Protein AF-A0AAU5ZPU1-F1 (afdb_monomer_lite)

Secondary structure (DSSP, 8-state):
-------PPP-PPPPHHHHHHHHHHHHHHHHHHHHHHHHHS------PPPP------TT-SS-TT-HHHHHHHHHHHHHHHHHHTT--HHHHHHHHT--HHHHHHHHH-SSGGGG--STTS----TTGGGGGG---------------------

Radius of gyration: 29.4 Å; chains: 1; bounding box: 46×46×123 Å

pLDDT: mean 70.75, std 20.26, range [37.0, 96.25]

Foldseek 3Di:
DDDDDDDDDDPDDDDPVVVVVVVVVVVVVCVVCVVVVVVVPPDDPDDDDDPDDDDDDDDDPDDDPPPVLVVLQVLLVQLVVVVVVVDDLVRSCVVVVHDSVSSVVSVPDPHSVVVCDPPNSDDPDPCVVVPPPPPPPPDDDPDDDDDDDDDDDD

Sequence (154 aa):
MGKGPAQQAPRRRPTSTLWHNLSEAAERAVAQHRRCLRALVPAAPEPEPEPASEEEPPGSPWPTGHRFADRTRARHAAVHALLEAGHSRRSIQRQLGVTWRTVKQLAEAAAPEQLFTGQWQNRPSVLDDYKPKFVDSSTGACRGALPDCSSAGL

Structure (mmCIF, N/CA/C/O backbone):
data_AF-A0AAU5ZPU1-F1
#
_entry.id   AF-A0AAU5ZPU1-F1
#
loop_
_atom_site.group_PDB
_atom_site.id
_atom_site.type_symbol
_atom_site.label_atom_id
_atom_site.label_alt_id
_atom_site.label_comp_id
_atom_site.label_asym_id
_atom_site.label_entity_id
_atom_site.label_seq_id
_atom_site.pdbx_PDB_ins_code
_atom_site.Cartn_x
_atom_site.Cartn_y
_atom_site.Cartn_z
_atom_site.occupancy
_atom_site.B_iso_or_equiv
_atom_site.auth_seq_id
_atom_site.auth_comp_id
_atom_site.auth_asym_id
_atom_site.auth_atom_id
_atom_site.pdbx_PDB_model_num
ATOM 1 N N . MET A 1 1 ? 12.129 -27.069 56.241 1.00 46.97 1 MET A N 1
ATOM 2 C CA . MET A 1 1 ? 12.403 -27.693 54.926 1.00 46.97 1 MET A CA 1
ATOM 3 C C . MET A 1 1 ? 12.299 -26.611 53.857 1.00 46.97 1 MET A C 1
ATOM 5 O O . MET A 1 1 ? 11.195 -26.253 53.469 1.00 46.97 1 MET A O 1
ATOM 9 N N . GLY A 1 2 ? 13.420 -25.993 53.477 1.00 52.25 2 GLY A N 1
ATOM 10 C CA . GLY A 1 2 ? 13.440 -24.914 52.484 1.00 52.25 2 GLY A CA 1
ATOM 11 C C . GLY A 1 2 ? 13.518 -25.479 51.067 1.00 52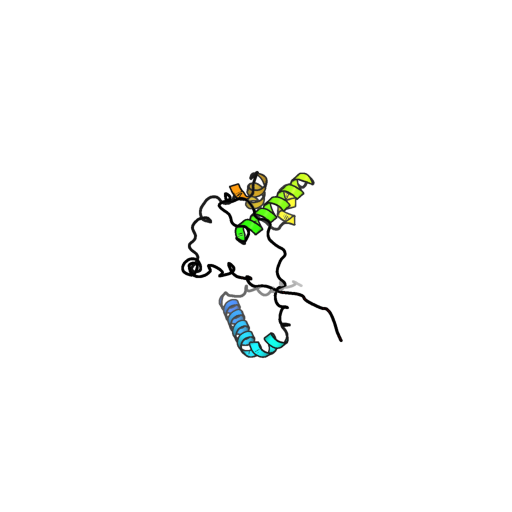.25 2 GLY A C 1
ATOM 12 O O . GLY A 1 2 ? 14.434 -26.238 50.765 1.00 52.25 2 GLY A O 1
ATOM 13 N N . LYS A 1 3 ? 12.559 -25.128 50.204 1.00 60.47 3 LYS A N 1
ATOM 14 C CA . LYS A 1 3 ? 12.650 -25.378 48.759 1.00 60.47 3 LYS A CA 1
ATOM 15 C C . LYS A 1 3 ? 13.727 -24.456 48.181 1.00 60.47 3 LYS A C 1
ATOM 17 O O . LYS A 1 3 ? 13.575 -23.238 48.235 1.00 60.47 3 LYS A O 1
ATOM 22 N N . GLY A 1 4 ? 14.807 -25.037 47.662 1.00 56.06 4 GLY A N 1
ATOM 23 C CA . GLY A 1 4 ? 15.819 -24.305 46.897 1.00 56.06 4 GLY A CA 1
ATOM 24 C C . GLY A 1 4 ? 15.234 -23.764 45.583 1.00 56.06 4 GLY A C 1
ATOM 25 O O . GLY A 1 4 ? 14.299 -24.368 45.045 1.00 56.06 4 GLY A O 1
ATOM 26 N N . PRO A 1 5 ? 15.728 -22.624 45.071 1.00 56.56 5 PRO A N 1
ATOM 27 C CA . PRO A 1 5 ? 15.165 -21.998 43.883 1.00 56.56 5 PRO A CA 1
ATOM 28 C C . PRO A 1 5 ? 15.393 -22.861 42.638 1.00 56.56 5 PRO A C 1
ATOM 30 O O . PRO A 1 5 ? 16.474 -23.407 42.415 1.00 56.56 5 PRO A O 1
ATOM 33 N N . ALA A 1 6 ? 14.353 -22.961 41.810 1.00 61.78 6 ALA A N 1
ATOM 34 C CA . ALA A 1 6 ? 14.426 -23.573 40.494 1.00 61.78 6 ALA A CA 1
ATOM 35 C C . ALA A 1 6 ? 15.379 -22.759 39.606 1.00 61.78 6 ALA A C 1
ATOM 37 O O . ALA A 1 6 ? 15.097 -21.611 39.256 1.00 61.78 6 ALA A O 1
ATOM 38 N N . GLN A 1 7 ? 16.510 -23.362 39.244 1.00 63.56 7 GLN A N 1
ATOM 39 C CA . GLN A 1 7 ? 17.470 -22.796 38.302 1.00 63.56 7 GLN A CA 1
ATOM 40 C C . GLN A 1 7 ? 16.827 -22.765 36.910 1.00 63.56 7 GLN A C 1
ATOM 42 O O . GLN A 1 7 ? 16.731 -23.785 36.229 1.00 63.56 7 GLN A O 1
ATOM 47 N N . GLN A 1 8 ? 16.354 -21.597 36.486 1.00 67.12 8 GLN A N 1
ATOM 48 C CA . GLN A 1 8 ? 15.856 -21.397 35.129 1.00 67.12 8 GLN A CA 1
ATOM 49 C C . GLN A 1 8 ? 17.046 -21.149 34.197 1.00 67.12 8 GLN A C 1
ATOM 51 O O . GLN A 1 8 ? 17.813 -20.208 34.398 1.00 67.12 8 GLN A O 1
ATOM 56 N N . ALA A 1 9 ? 17.210 -21.999 33.181 1.00 62.47 9 ALA A N 1
ATOM 57 C CA . ALA A 1 9 ? 18.279 -21.860 32.198 1.00 62.47 9 ALA A CA 1
ATOM 58 C C . ALA A 1 9 ? 18.140 -20.535 31.416 1.00 62.47 9 ALA A C 1
ATOM 60 O O . ALA A 1 9 ? 17.031 -20.180 30.997 1.00 62.47 9 ALA A O 1
ATOM 61 N N . PRO A 1 10 ? 19.239 -19.793 31.182 1.00 64.62 10 PRO A N 1
ATOM 62 C CA . PRO A 1 10 ? 19.179 -18.537 30.451 1.00 64.62 10 PRO A CA 1
ATOM 63 C C . PRO A 1 10 ? 18.760 -18.793 29.000 1.00 64.62 10 PRO A C 1
ATOM 65 O O . PRO A 1 10 ? 19.409 -19.543 28.268 1.00 64.62 10 PRO A O 1
ATOM 68 N N . ARG A 1 11 ? 17.683 -18.133 28.556 1.00 65.12 11 ARG A N 1
ATOM 69 C CA . ARG A 1 11 ? 17.283 -18.116 27.143 1.00 65.12 11 ARG A CA 1
ATOM 70 C C . ARG A 1 11 ? 18.308 -17.308 26.349 1.00 65.12 11 ARG A C 1
ATOM 72 O O . ARG A 1 11 ? 18.179 -16.094 26.192 1.00 65.12 11 ARG A O 1
ATOM 79 N N . ARG A 1 12 ? 19.362 -17.975 25.881 1.00 70.00 12 ARG A N 1
ATOM 80 C CA . ARG A 1 12 ? 20.391 -17.361 25.043 1.00 70.00 12 ARG A CA 1
ATOM 81 C C . ARG A 1 12 ? 19.764 -17.014 23.695 1.00 70.00 12 ARG A C 1
ATOM 83 O O . ARG A 1 12 ? 19.249 -17.891 23.005 1.00 70.00 12 ARG A O 1
ATOM 90 N N . ARG A 1 13 ? 19.769 -15.730 23.329 1.00 68.62 13 ARG A N 1
ATOM 91 C CA . ARG A 1 13 ? 19.338 -15.319 21.990 1.00 68.62 13 ARG A CA 1
ATOM 92 C C . ARG A 1 13 ? 20.315 -15.905 20.963 1.00 68.62 13 ARG A C 1
ATOM 94 O O . ARG A 1 13 ? 21.521 -15.884 21.223 1.00 68.62 13 ARG A O 1
ATOM 101 N N . PRO A 1 14 ? 19.822 -16.434 19.833 1.00 68.12 14 PRO A N 1
ATOM 102 C CA . PRO A 1 14 ? 20.691 -16.935 18.779 1.00 68.12 14 PRO A CA 1
ATOM 103 C C . PRO A 1 14 ? 21.634 -15.821 18.308 1.00 68.12 14 PRO A C 1
ATOM 105 O O . PRO A 1 14 ? 21.213 -14.677 18.126 1.00 68.12 14 PRO A O 1
ATOM 108 N N . THR A 1 15 ? 22.919 -16.146 18.171 1.00 81.00 15 THR A N 1
ATOM 109 C CA . THR A 1 15 ? 23.941 -15.202 17.703 1.00 81.00 15 THR A CA 1
ATOM 110 C C . THR A 1 15 ? 23.773 -14.935 16.206 1.00 81.00 15 THR A C 1
ATOM 112 O O . THR A 1 15 ? 23.170 -15.734 15.490 1.00 81.00 15 THR A O 1
ATOM 115 N N . SER A 1 16 ? 24.340 -13.828 15.712 1.00 82.50 16 SER A N 1
ATOM 116 C CA . SER A 1 16 ? 24.357 -13.507 14.272 1.00 82.50 16 SER A CA 1
ATOM 117 C C . SER A 1 16 ? 24.923 -14.662 13.427 1.00 82.50 16 SER A C 1
ATOM 119 O O . SER A 1 16 ? 24.368 -15.019 12.391 1.00 82.50 16 SER A O 1
ATOM 121 N N . THR A 1 17 ? 25.962 -15.336 13.929 1.00 86.00 17 THR A N 1
ATOM 122 C CA . THR A 1 17 ? 26.598 -16.482 13.266 1.00 86.00 17 THR A CA 1
ATOM 123 C C . THR A 1 17 ? 25.654 -17.670 13.088 1.00 86.00 17 THR A C 1
ATOM 125 O O . THR A 1 17 ? 25.724 -18.343 12.067 1.00 86.00 17 THR A O 1
ATOM 128 N N . LEU A 1 18 ? 24.745 -17.927 14.039 1.00 90.62 18 LEU A N 1
ATOM 129 C CA . LEU A 1 18 ? 23.777 -19.019 13.898 1.00 90.62 18 LEU A CA 1
ATOM 130 C C . LEU A 1 18 ? 22.844 -18.771 12.708 1.00 90.62 18 LEU A C 1
ATOM 132 O O . LEU A 1 18 ? 22.614 -19.673 11.909 1.00 90.62 18 LEU A O 1
ATOM 136 N N . TRP A 1 19 ? 22.332 -17.546 12.585 1.00 90.69 19 TRP A N 1
ATOM 137 C CA . TRP A 1 19 ? 21.449 -17.171 11.482 1.00 90.69 19 TRP A CA 1
ATOM 138 C C . TRP A 1 19 ? 22.167 -17.194 10.139 1.00 90.69 19 TRP A C 1
ATOM 140 O O . TRP A 1 19 ? 21.604 -17.697 9.173 1.00 90.69 19 TRP A O 1
ATOM 150 N N . HIS A 1 20 ? 23.413 -16.722 10.100 1.00 89.69 20 HIS A N 1
ATOM 151 C CA . HIS A 1 20 ? 24.239 -16.771 8.899 1.00 89.69 20 HIS A CA 1
ATOM 152 C C . HIS A 1 20 ? 24.512 -18.212 8.440 1.00 89.69 20 HIS A C 1
ATOM 154 O O . HIS A 1 20 ? 24.297 -18.545 7.277 1.00 89.69 20 HIS A O 1
ATOM 160 N N . ASN A 1 21 ? 24.904 -19.095 9.363 1.00 91.94 21 ASN A N 1
ATOM 161 C CA . ASN A 1 21 ? 25.149 -20.502 9.045 1.00 91.94 21 ASN A CA 1
ATOM 162 C C . ASN A 1 21 ? 23.867 -21.207 8.579 1.00 91.94 21 ASN A C 1
ATOM 164 O O . ASN A 1 21 ? 23.911 -22.051 7.686 1.00 91.94 21 ASN A O 1
ATOM 168 N N . LEU A 1 22 ? 22.717 -20.855 9.164 1.00 93.88 22 LEU A N 1
ATOM 169 C CA . LEU A 1 22 ? 21.425 -21.399 8.757 1.00 93.88 22 LEU A CA 1
ATOM 170 C C . LEU A 1 22 ? 21.031 -20.944 7.346 1.00 93.88 22 LEU A C 1
ATOM 172 O O . LEU A 1 22 ? 20.605 -21.778 6.549 1.00 93.88 22 LEU A O 1
ATOM 176 N N . SER A 1 23 ? 21.181 -19.655 7.023 1.00 90.38 23 SER A N 1
ATOM 177 C CA . SER A 1 23 ? 20.884 -19.151 5.677 1.00 90.38 23 SER A CA 1
ATOM 178 C C . SER A 1 23 ? 21.805 -19.774 4.633 1.00 90.38 23 SER A C 1
ATOM 180 O O . SER A 1 23 ? 21.332 -20.245 3.605 1.00 90.38 23 SER A O 1
ATOM 182 N N . GLU A 1 24 ? 23.101 -19.870 4.929 1.00 95.06 24 GLU A N 1
ATOM 183 C CA . GLU A 1 24 ? 24.080 -20.460 4.016 1.00 95.06 24 GLU A CA 1
ATOM 184 C C . GLU A 1 24 ? 23.806 -21.959 3.781 1.00 95.06 24 GLU A C 1
ATOM 186 O O . GLU A 1 24 ? 23.890 -22.456 2.655 1.00 95.06 24 GLU A O 1
ATOM 191 N N . ALA A 1 25 ? 23.417 -22.697 4.827 1.00 94.25 25 ALA A N 1
ATOM 192 C CA . ALA A 1 25 ? 23.007 -24.094 4.702 1.00 94.25 25 ALA A CA 1
ATOM 193 C C . ALA A 1 25 ? 21.723 -24.250 3.869 1.00 94.25 25 ALA A C 1
ATOM 195 O O . ALA A 1 25 ? 21.642 -25.152 3.031 1.00 94.25 25 ALA A O 1
ATOM 196 N N . ALA A 1 26 ? 20.743 -23.363 4.059 1.00 94.38 26 ALA A N 1
ATOM 197 C CA . ALA A 1 26 ? 19.515 -23.357 3.270 1.00 94.38 26 ALA A CA 1
ATOM 198 C C . ALA A 1 26 ? 19.797 -23.076 1.784 1.00 94.38 26 ALA A C 1
ATOM 200 O O . ALA A 1 26 ? 19.293 -23.792 0.919 1.00 94.38 26 ALA A O 1
ATOM 201 N N . GLU A 1 27 ? 20.656 -22.101 1.475 1.00 93.44 27 GLU A N 1
ATOM 202 C CA . GLU A 1 27 ? 21.069 -21.788 0.102 1.00 93.44 27 GLU A CA 1
ATOM 203 C C . GLU A 1 27 ? 21.763 -22.976 -0.573 1.00 93.44 27 GLU A C 1
ATOM 205 O O . GLU A 1 27 ? 21.411 -23.340 -1.699 1.00 93.44 27 GLU A O 1
ATOM 210 N N . ARG A 1 28 ? 22.690 -23.647 0.127 1.00 94.94 28 ARG A N 1
ATOM 211 C CA . ARG A 1 28 ? 23.347 -24.865 -0.379 1.00 94.94 28 ARG A CA 1
ATOM 212 C C . ARG A 1 28 ? 22.344 -25.983 -0.659 1.00 94.94 28 ARG A C 1
ATOM 214 O O . ARG A 1 28 ? 22.417 -26.617 -1.713 1.00 94.94 28 ARG A O 1
ATOM 221 N N . ALA A 1 29 ? 21.397 -26.208 0.250 1.00 93.00 29 ALA A N 1
ATOM 222 C CA . ALA A 1 29 ? 20.374 -27.235 0.086 1.00 93.00 29 ALA A CA 1
ATOM 223 C C . ALA A 1 29 ? 19.473 -26.951 -1.128 1.00 93.00 29 ALA A C 1
ATOM 225 O O . ALA A 1 29 ? 19.237 -27.850 -1.940 1.00 93.00 29 ALA A O 1
ATOM 226 N N . VAL A 1 30 ? 19.030 -25.702 -1.308 1.00 93.00 30 VAL A N 1
ATOM 227 C CA . VAL A 1 30 ? 18.232 -25.282 -2.473 1.00 93.00 30 VAL A CA 1
ATOM 228 C C . VAL A 1 30 ? 19.036 -25.409 -3.767 1.00 93.00 30 VAL A C 1
ATOM 230 O O . VAL A 1 30 ? 18.522 -25.931 -4.757 1.00 93.00 30 VAL A O 1
ATOM 233 N N . ALA A 1 31 ? 20.307 -24.999 -3.772 1.00 90.94 31 ALA A N 1
ATOM 234 C CA . ALA A 1 31 ? 21.177 -25.124 -4.938 1.00 90.94 31 ALA A CA 1
ATOM 235 C C . ALA A 1 31 ? 21.357 -26.591 -5.365 1.00 90.94 31 ALA A C 1
ATOM 237 O O . ALA A 1 31 ? 21.271 -26.900 -6.558 1.00 90.94 31 ALA A O 1
ATOM 238 N N . GLN A 1 32 ? 21.535 -27.497 -4.397 1.00 92.75 32 GLN A N 1
ATOM 239 C CA . GLN A 1 32 ? 21.642 -28.937 -4.635 1.00 92.75 32 GLN A CA 1
ATOM 240 C C . GLN A 1 32 ? 20.334 -29.529 -5.184 1.00 92.75 32 GLN A C 1
ATOM 242 O O . GLN A 1 32 ? 20.363 -30.318 -6.128 1.00 92.75 32 GLN A O 1
ATOM 247 N N . HIS A 1 33 ? 19.182 -29.103 -4.659 1.00 90.31 33 HIS A N 1
ATOM 248 C CA . HIS A 1 33 ? 17.874 -29.672 -5.003 1.00 90.31 33 HIS A CA 1
ATOM 249 C C . HIS A 1 33 ? 17.106 -28.879 -6.068 1.00 90.31 33 HIS A C 1
ATOM 251 O O . HIS A 1 33 ? 15.956 -29.199 -6.366 1.00 90.31 33 HIS A O 1
ATOM 257 N N . ARG A 1 34 ? 17.734 -27.887 -6.713 1.00 85.88 34 ARG A N 1
ATOM 258 C CA . ARG A 1 34 ? 17.093 -26.998 -7.702 1.00 85.88 34 ARG A CA 1
ATOM 259 C C . ARG A 1 34 ? 16.347 -27.733 -8.818 1.00 85.88 34 ARG A C 1
ATOM 261 O O . ARG A 1 34 ? 15.350 -27.226 -9.315 1.00 85.88 34 ARG A O 1
ATOM 268 N N . ARG A 1 35 ? 16.830 -28.910 -9.235 1.00 80.69 35 ARG A N 1
ATOM 269 C CA . ARG A 1 35 ? 16.195 -29.725 -10.287 1.00 80.69 35 ARG A CA 1
ATOM 270 C C . ARG A 1 35 ? 14.914 -30.394 -9.784 1.00 80.69 35 ARG A C 1
ATOM 272 O O . ARG A 1 35 ? 13.905 -30.330 -10.472 1.00 80.69 35 ARG A O 1
ATOM 279 N N . CYS A 1 36 ? 14.941 -30.946 -8.572 1.00 84.19 36 CYS A N 1
ATOM 280 C CA . CYS A 1 36 ? 13.768 -31.533 -7.922 1.00 84.19 36 CYS A CA 1
ATOM 281 C C . CYS A 1 36 ? 12.716 -30.462 -7.603 1.00 84.19 36 CYS A C 1
ATOM 283 O O . CYS A 1 36 ? 11.530 -30.679 -7.812 1.00 84.19 36 CYS A O 1
ATOM 285 N N . LEU A 1 37 ? 13.155 -29.275 -7.172 1.00 79.25 37 LEU A N 1
ATOM 286 C CA . LEU A 1 37 ? 12.270 -28.142 -6.893 1.00 79.25 37 LEU A CA 1
ATOM 287 C C . LEU A 1 37 ? 11.611 -27.588 -8.163 1.00 79.25 37 LEU A C 1
ATOM 289 O O . LEU A 1 37 ? 10.431 -27.262 -8.130 1.00 79.25 37 LEU A O 1
ATOM 293 N N . ARG A 1 38 ? 12.321 -27.536 -9.300 1.00 74.62 38 ARG A N 1
ATOM 294 C CA . ARG A 1 38 ? 11.724 -27.133 -10.590 1.00 74.62 38 ARG A CA 1
ATOM 295 C C . ARG A 1 38 ? 10.628 -28.080 -11.071 1.00 74.62 38 ARG A C 1
ATOM 297 O O . ARG A 1 38 ? 9.725 -27.616 -11.743 1.00 74.62 38 ARG A O 1
ATOM 304 N N . ALA A 1 39 ? 10.695 -29.367 -10.734 1.00 72.44 39 ALA A N 1
ATOM 305 C CA . ALA A 1 39 ? 9.635 -30.318 -11.068 1.00 72.44 39 ALA A CA 1
ATOM 306 C C . ALA A 1 39 ? 8.365 -30.121 -10.214 1.00 72.44 39 ALA A C 1
ATOM 308 O O . ALA A 1 39 ? 7.285 -30.524 -10.629 1.00 72.44 39 ALA A O 1
ATOM 309 N N . LEU A 1 40 ? 8.495 -29.499 -9.034 1.00 68.50 40 LEU A N 1
ATOM 310 C CA . LEU A 1 40 ? 7.386 -29.189 -8.122 1.00 68.50 40 LEU A CA 1
ATOM 311 C C . LEU A 1 40 ? 6.770 -27.807 -8.367 1.00 68.50 40 LEU A C 1
ATOM 313 O O . LEU A 1 40 ? 5.668 -27.542 -7.894 1.00 68.50 40 LEU A O 1
ATOM 317 N N . VAL A 1 41 ? 7.476 -26.922 -9.075 1.00 66.12 41 VAL A N 1
ATOM 318 C CA . VAL A 1 41 ? 6.925 -25.651 -9.546 1.00 66.12 41 VAL A CA 1
ATOM 319 C C . VAL A 1 41 ? 6.244 -25.942 -10.882 1.00 66.12 41 VAL A C 1
ATOM 321 O O . VAL A 1 41 ? 6.956 -26.131 -11.870 1.00 66.12 41 VAL A O 1
ATOM 324 N N . PRO A 1 42 ? 4.900 -26.022 -10.948 1.00 57.50 42 PRO A N 1
ATOM 325 C CA . PRO A 1 42 ? 4.228 -26.107 -12.236 1.00 57.50 42 PRO A CA 1
ATOM 326 C C . PRO A 1 42 ? 4.695 -24.927 -13.088 1.00 57.50 42 PRO A C 1
ATOM 328 O O . PRO A 1 42 ? 4.812 -23.807 -12.583 1.00 57.50 42 PRO A O 1
ATOM 331 N N . ALA A 1 43 ? 5.013 -25.191 -14.358 1.00 54.53 43 ALA A N 1
ATOM 332 C CA . ALA A 1 43 ? 5.274 -24.133 -15.319 1.00 54.53 43 ALA A CA 1
ATOM 333 C C . ALA A 1 43 ? 4.087 -23.171 -15.246 1.00 54.53 43 ALA A C 1
ATOM 335 O O . ALA A 1 43 ? 2.950 -23.575 -15.492 1.00 54.53 43 ALA A O 1
ATOM 336 N N . ALA A 1 44 ? 4.344 -21.942 -14.795 1.00 53.22 44 ALA A N 1
ATOM 337 C CA . ALA A 1 44 ? 3.321 -20.917 -14.788 1.00 53.22 44 ALA A CA 1
ATOM 338 C C . ALA A 1 44 ? 2.778 -20.825 -16.222 1.00 53.22 44 ALA A C 1
ATOM 340 O O . ALA A 1 44 ? 3.598 -20.794 -17.148 1.00 53.22 44 ALA A O 1
ATOM 341 N N . PRO A 1 45 ? 1.449 -20.849 -16.420 1.00 46.25 45 PRO A N 1
ATOM 342 C CA . PRO A 1 45 ? 0.894 -20.594 -17.734 1.00 46.25 45 PRO A CA 1
ATOM 343 C C . PRO A 1 45 ? 1.458 -19.267 -18.238 1.00 46.25 45 PRO A C 1
ATOM 345 O O . PRO A 1 45 ? 1.607 -18.304 -17.480 1.00 46.25 45 PRO A O 1
ATOM 348 N N . GLU A 1 46 ? 1.850 -19.288 -19.506 1.00 51.81 46 GLU A N 1
ATOM 349 C CA . GLU A 1 46 ? 2.212 -18.115 -20.287 1.00 51.81 46 GLU A CA 1
ATOM 350 C C . GLU A 1 46 ? 1.182 -17.008 -20.004 1.00 51.81 46 GLU A C 1
ATOM 352 O O . GLU A 1 46 ? -0.016 -17.307 -19.993 1.00 51.81 46 GLU A O 1
ATOM 357 N N . PRO A 1 47 ? 1.606 -15.777 -19.665 1.00 44.09 47 PRO A N 1
ATOM 358 C CA . PRO A 1 47 ? 0.655 -14.721 -19.365 1.00 44.09 47 PRO A CA 1
ATOM 359 C C . PRO A 1 47 ? -0.209 -14.479 -20.606 1.00 44.09 47 PRO A C 1
ATOM 361 O O . PRO A 1 47 ? 0.294 -14.035 -21.638 1.00 44.09 47 PRO A O 1
ATOM 364 N N . GLU A 1 48 ? -1.501 -14.801 -20.500 1.00 45.06 48 GLU A N 1
ATOM 365 C CA . GLU A 1 48 ? -2.515 -14.329 -21.437 1.00 45.06 48 GLU A CA 1
ATOM 366 C C . GLU A 1 48 ? -2.392 -12.803 -21.579 1.00 45.06 48 GLU A C 1
ATOM 368 O O . GLU A 1 48 ? -2.091 -12.118 -20.593 1.00 45.06 48 GLU A O 1
ATOM 373 N N . PRO A 1 49 ? -2.597 -12.257 -22.789 1.00 45.19 49 PRO A N 1
ATOM 374 C CA . PRO A 1 49 ? -2.505 -10.824 -23.015 1.00 45.19 49 PRO A CA 1
ATOM 375 C C . PRO A 1 49 ? -3.535 -10.100 -22.140 1.00 45.19 49 PRO A C 1
ATOM 377 O O . PRO A 1 49 ? -4.740 -10.317 -22.267 1.00 45.19 49 PRO A O 1
ATOM 380 N N . GLU A 1 50 ? -3.044 -9.247 -21.239 1.00 43.06 50 GLU A N 1
ATOM 381 C CA . GLU A 1 50 ? -3.882 -8.352 -20.444 1.00 43.06 50 GLU A CA 1
ATOM 382 C C . GLU A 1 50 ? -4.751 -7.485 -21.377 1.00 43.06 50 GLU A C 1
ATOM 384 O O . GLU A 1 50 ? -4.270 -7.030 -22.423 1.00 43.06 50 GLU A O 1
ATOM 389 N N . PRO A 1 51 ? -6.035 -7.254 -21.042 1.00 42.22 51 PRO A N 1
ATOM 390 C CA . PRO A 1 51 ? -6.900 -6.396 -21.837 1.00 42.22 51 PRO A CA 1
ATOM 391 C C . PRO A 1 51 ? -6.348 -4.969 -21.862 1.00 42.22 51 PRO A C 1
ATOM 393 O O . PRO A 1 51 ? -5.865 -4.458 -20.854 1.00 42.22 51 PRO A O 1
ATOM 396 N N . ALA A 1 52 ? -6.433 -4.365 -23.048 1.00 42.09 52 ALA A N 1
ATOM 397 C CA . ALA A 1 52 ? -5.960 -3.034 -23.397 1.00 42.09 52 ALA A CA 1
ATOM 398 C C . ALA A 1 52 ? -6.089 -2.015 -22.253 1.00 42.09 52 ALA A C 1
ATOM 400 O O . ALA A 1 52 ? -7.193 -1.656 -21.845 1.00 42.09 52 ALA A O 1
ATOM 401 N N . SER A 1 53 ? -4.939 -1.526 -21.783 1.00 42.59 53 SER A N 1
ATOM 402 C CA . SER A 1 53 ? -4.853 -0.309 -20.984 1.00 42.59 53 SER A CA 1
ATOM 403 C C . SER A 1 53 ? -5.473 0.840 -21.770 1.00 42.59 53 SER A C 1
ATOM 405 O O . SER A 1 53 ? -5.009 1.174 -22.860 1.00 42.59 53 SER A O 1
ATOM 407 N N . GLU A 1 54 ? -6.517 1.432 -21.205 1.00 43.50 54 GLU A N 1
ATOM 408 C CA . GLU A 1 54 ? -7.093 2.687 -21.667 1.00 43.50 54 GLU A CA 1
ATOM 409 C C . GLU A 1 54 ? -5.996 3.763 -21.690 1.00 43.50 54 GLU A C 1
ATOM 411 O O . GLU A 1 54 ? -5.257 3.958 -20.721 1.00 43.50 54 GLU A O 1
ATOM 416 N N . GLU A 1 55 ? -5.857 4.424 -22.839 1.00 49.16 55 GLU A N 1
ATOM 417 C CA . GLU A 1 55 ? -4.983 5.576 -23.037 1.00 49.16 55 GLU A CA 1
ATOM 418 C C . GLU A 1 55 ? -5.384 6.705 -22.082 1.00 49.16 55 GLU A C 1
ATOM 420 O O . GLU A 1 55 ? -6.363 7.419 -22.301 1.00 49.16 55 GLU A O 1
ATOM 425 N N . GLU A 1 56 ? -4.603 6.886 -21.018 1.00 47.91 56 GLU A N 1
ATOM 426 C CA . GLU A 1 56 ? -4.666 8.087 -20.193 1.00 47.91 56 GLU A CA 1
ATOM 427 C C . GLU A 1 56 ? -3.830 9.222 -20.813 1.00 47.91 56 GLU A C 1
ATOM 429 O O . GLU A 1 56 ? -2.783 8.983 -21.426 1.00 47.91 56 GLU A O 1
ATOM 434 N N . PRO A 1 57 ? -4.291 10.479 -20.676 1.00 44.88 57 PRO A N 1
ATOM 435 C CA . PRO A 1 57 ? -3.820 11.612 -21.461 1.00 44.88 57 PRO A CA 1
ATOM 436 C C . PRO A 1 57 ? -2.318 11.907 -21.292 1.00 44.88 57 PRO A C 1
ATOM 438 O O . PRO A 1 57 ? -1.760 11.756 -20.197 1.00 44.88 57 PRO A O 1
ATOM 441 N N . PRO A 1 58 ? -1.663 12.421 -22.352 1.00 42.69 58 PRO A N 1
ATOM 442 C CA . PRO A 1 58 ? -0.247 12.763 -22.349 1.00 42.69 58 PRO A CA 1
ATOM 443 C C . PRO A 1 58 ? -0.023 13.989 -21.458 1.00 42.69 58 PRO A C 1
ATOM 445 O O . PRO A 1 58 ? -0.106 15.133 -21.899 1.00 42.69 58 PRO A O 1
ATOM 448 N N . GLY A 1 59 ? 0.220 13.764 -20.171 1.00 47.16 59 GLY A N 1
ATOM 449 C CA . GLY A 1 59 ? 0.441 14.865 -19.234 1.00 47.16 59 GLY A CA 1
ATOM 450 C C . GLY A 1 59 ? 0.731 14.473 -17.793 1.00 47.16 59 GLY A C 1
ATOM 451 O O . GLY A 1 59 ? 1.248 15.303 -17.048 1.00 47.16 59 GLY A O 1
ATOM 452 N N . SER A 1 60 ? 0.459 13.232 -17.377 1.00 48.31 60 SER A N 1
ATOM 453 C CA . SER A 1 60 ? 0.875 12.793 -16.044 1.00 48.31 60 SER A CA 1
ATOM 454 C C . SER A 1 60 ? 2.345 12.352 -16.074 1.00 48.31 60 SER A C 1
ATOM 456 O O . SER A 1 60 ? 2.684 11.445 -16.834 1.00 48.31 60 SER A O 1
ATOM 458 N N . PRO A 1 61 ? 3.240 12.923 -15.243 1.00 60.19 61 PRO A N 1
ATOM 459 C CA . PRO A 1 61 ? 4.646 12.508 -15.166 1.00 60.19 61 PRO A CA 1
ATOM 460 C C . PRO A 1 61 ? 4.841 11.079 -14.615 1.00 60.19 61 PRO A C 1
ATOM 462 O O . PRO A 1 61 ? 5.974 10.646 -14.413 1.00 60.19 61 PRO A O 1
ATOM 465 N N . TRP A 1 62 ? 3.754 10.341 -14.363 1.00 58.19 62 TRP A N 1
ATOM 466 C CA . TRP A 1 62 ? 3.748 9.024 -13.734 1.00 58.19 62 TRP A CA 1
ATOM 467 C C . TRP A 1 62 ? 3.061 7.984 -14.622 1.00 58.19 62 TRP A C 1
ATOM 469 O O . TRP A 1 62 ? 1.843 7.812 -14.513 1.00 58.19 62 TRP A O 1
ATOM 479 N N . PRO A 1 63 ? 3.827 7.241 -15.440 1.00 59.75 63 PRO A N 1
ATOM 480 C CA . PRO A 1 63 ? 3.288 6.130 -16.210 1.00 59.75 63 PRO A CA 1
ATOM 481 C C . PRO A 1 63 ? 2.634 5.091 -15.290 1.00 59.75 63 PRO A C 1
ATOM 483 O O . PRO A 1 63 ? 3.215 4.686 -14.273 1.00 59.75 63 PRO A O 1
ATOM 486 N N . THR A 1 64 ? 1.437 4.640 -15.654 1.00 59.09 64 THR A N 1
ATOM 487 C CA . THR A 1 64 ? 0.810 3.430 -15.104 1.00 59.09 64 THR A CA 1
ATOM 488 C C . THR A 1 64 ? 1.740 2.247 -15.395 1.00 59.09 64 THR A C 1
ATOM 490 O O . THR A 1 64 ? 2.115 2.024 -16.542 1.00 59.09 64 THR A O 1
ATOM 493 N N . GLY A 1 65 ? 2.227 1.564 -14.351 1.00 59.12 65 GLY A N 1
ATOM 494 C CA . GLY A 1 65 ? 3.272 0.530 -14.460 1.00 59.12 65 GLY A CA 1
ATOM 495 C C . GLY A 1 65 ? 4.478 0.737 -13.535 1.00 59.12 65 GLY A C 1
ATOM 496 O O . GLY A 1 65 ? 5.290 -0.175 -13.332 1.00 59.12 65 GLY A O 1
ATOM 497 N N . HIS A 1 66 ? 4.611 1.909 -12.906 1.00 73.00 66 HIS A N 1
ATOM 498 C CA . HIS A 1 66 ? 5.589 2.090 -11.838 1.00 73.00 66 HIS A CA 1
ATOM 499 C C . HIS A 1 66 ? 5.061 1.481 -10.527 1.00 73.00 66 HIS A C 1
ATOM 501 O O . HIS A 1 66 ? 4.294 2.113 -9.802 1.00 73.00 66 HIS A O 1
ATOM 507 N N . ARG A 1 67 ? 5.549 0.283 -10.158 1.00 79.06 67 ARG A N 1
ATOM 508 C CA . ARG A 1 67 ? 5.111 -0.497 -8.970 1.00 79.06 67 ARG A CA 1
ATOM 509 C C . ARG A 1 67 ? 4.953 0.309 -7.674 1.00 79.06 67 ARG A C 1
ATOM 511 O O . ARG A 1 67 ? 4.143 -0.045 -6.817 1.00 79.06 67 ARG A O 1
ATOM 518 N N . PHE A 1 68 ? 5.767 1.345 -7.472 1.00 80.81 68 PHE A N 1
ATOM 519 C CA . PHE A 1 68 ? 5.650 2.226 -6.309 1.00 80.81 68 PHE A CA 1
ATOM 520 C C . PHE A 1 68 ? 4.459 3.189 -6.413 1.00 80.81 68 PHE A C 1
ATOM 522 O O . PHE A 1 68 ? 3.754 3.371 -5.419 1.00 80.81 68 PHE A O 1
ATOM 529 N N . ALA A 1 69 ? 4.225 3.773 -7.591 1.00 83.31 69 ALA A N 1
ATOM 530 C CA . ALA A 1 69 ? 3.089 4.655 -7.835 1.00 83.31 69 ALA A CA 1
ATOM 531 C C . ALA A 1 69 ? 1.783 3.870 -7.673 1.00 83.31 69 ALA A C 1
ATOM 533 O O . ALA A 1 69 ? 0.929 4.267 -6.884 1.00 83.31 69 ALA A O 1
ATOM 534 N N . ASP A 1 70 ? 1.701 2.684 -8.276 1.00 84.94 70 ASP A N 1
ATOM 535 C CA . ASP A 1 70 ? 0.507 1.833 -8.220 1.00 84.94 70 ASP A CA 1
ATOM 536 C C . ASP A 1 70 ? 0.198 1.377 -6.788 1.00 84.94 70 ASP A C 1
ATOM 538 O O . ASP A 1 70 ? -0.929 1.494 -6.308 1.00 84.94 70 ASP A O 1
ATOM 542 N N . ARG A 1 71 ? 1.223 0.958 -6.030 1.00 87.44 71 ARG A N 1
ATOM 543 C CA . ARG A 1 71 ? 1.055 0.602 -4.612 1.00 87.44 71 ARG A CA 1
ATOM 544 C C . ARG A 1 71 ? 0.599 1.789 -3.763 1.00 87.44 71 ARG A C 1
ATOM 546 O O . ARG A 1 71 ? -0.123 1.599 -2.784 1.00 87.44 71 ARG A O 1
ATOM 553 N N . THR A 1 72 ? 1.058 2.995 -4.080 1.00 89.75 72 THR A N 1
ATOM 554 C CA . THR A 1 72 ? 0.691 4.204 -3.334 1.00 89.75 72 THR A CA 1
ATOM 555 C C . THR A 1 72 ? -0.734 4.632 -3.658 1.00 89.75 72 THR A C 1
ATOM 557 O O . THR A 1 72 ? -1.485 4.888 -2.722 1.00 89.75 72 THR A O 1
ATOM 560 N N . ARG A 1 73 ? -1.135 4.604 -4.937 1.00 89.62 73 ARG A N 1
ATOM 561 C CA . ARG A 1 73 ? -2.521 4.817 -5.383 1.00 89.62 73 ARG A CA 1
ATOM 562 C C . ARG A 1 73 ? -3.474 3.837 -4.697 1.00 89.62 73 ARG A C 1
ATOM 564 O O . ARG A 1 73 ? -4.419 4.263 -4.044 1.00 89.62 73 ARG A O 1
ATOM 571 N N . ALA A 1 74 ? -3.155 2.540 -4.718 1.00 91.81 74 ALA A N 1
ATOM 572 C CA . ALA A 1 74 ? -3.965 1.511 -4.064 1.00 91.81 74 ALA A CA 1
ATOM 573 C C . ALA A 1 74 ? -4.091 1.725 -2.543 1.00 91.81 74 ALA A C 1
ATOM 575 O O . ALA A 1 74 ? -5.171 1.583 -1.970 1.00 91.81 74 ALA A O 1
ATOM 576 N N . ARG A 1 75 ? -2.996 2.098 -1.863 1.00 92.31 75 ARG A N 1
ATOM 577 C CA . ARG A 1 75 ? -3.024 2.394 -0.420 1.00 92.31 75 ARG A CA 1
ATOM 578 C C . ARG A 1 75 ? -3.794 3.665 -0.090 1.00 92.31 75 ARG A C 1
ATOM 580 O O . ARG A 1 75 ? -4.465 3.695 0.935 1.00 92.31 75 ARG A O 1
ATOM 587 N N . HIS A 1 76 ? -3.668 4.702 -0.911 1.00 93.81 76 HIS A N 1
ATOM 588 C CA . HIS A 1 76 ? -4.403 5.955 -0.752 1.00 93.81 76 HIS A CA 1
ATOM 589 C C . HIS A 1 76 ? -5.907 5.711 -0.895 1.00 93.81 76 HIS A C 1
ATOM 591 O O . HIS A 1 76 ? -6.644 6.024 0.038 1.00 93.81 76 HIS A O 1
ATOM 597 N N . ALA A 1 77 ? -6.328 5.015 -1.955 1.00 94.69 77 ALA A N 1
ATOM 598 C CA . ALA A 1 77 ? -7.719 4.618 -2.161 1.00 94.69 77 ALA A CA 1
ATOM 599 C C . ALA A 1 77 ? -8.273 3.808 -0.976 1.00 94.69 77 ALA A C 1
ATOM 601 O O . ALA A 1 77 ? -9.339 4.120 -0.452 1.00 94.69 77 ALA A O 1
ATOM 602 N N . ALA A 1 78 ? -7.517 2.822 -0.478 1.00 95.75 78 ALA A N 1
ATOM 603 C CA . ALA A 1 78 ? -7.929 2.029 0.680 1.00 95.75 78 ALA A CA 1
ATOM 604 C C . ALA A 1 78 ? -8.064 2.862 1.970 1.00 95.75 78 ALA A C 1
ATOM 606 O O . ALA A 1 78 ? -8.962 2.615 2.773 1.00 95.75 78 ALA A O 1
ATOM 607 N N . VAL A 1 79 ? -7.182 3.842 2.196 1.00 95.44 79 VAL A N 1
ATOM 608 C CA . VAL A 1 79 ? -7.272 4.731 3.365 1.00 95.44 79 VAL A CA 1
ATOM 609 C C . VAL A 1 79 ? -8.502 5.631 3.268 1.00 95.44 79 VAL A C 1
ATOM 611 O O . VAL A 1 79 ? -9.223 5.737 4.257 1.00 95.44 79 VAL A O 1
ATOM 614 N N . HIS A 1 80 ? -8.760 6.242 2.110 1.00 95.62 80 HIS A N 1
ATOM 615 C CA . HIS A 1 80 ? -9.924 7.116 1.920 1.00 95.62 80 HIS A CA 1
ATOM 616 C C . HIS A 1 80 ? -11.241 6.350 2.010 1.00 95.62 80 HIS A C 1
ATOM 618 O O . HIS A 1 80 ? -12.104 6.764 2.777 1.00 95.62 80 HIS A O 1
ATOM 624 N N . ALA A 1 81 ? -11.339 5.166 1.400 1.00 96.19 81 ALA A N 1
ATOM 625 C CA . ALA A 1 81 ? -12.515 4.305 1.539 1.00 96.19 81 ALA A CA 1
ATOM 626 C C . ALA A 1 81 ? -12.815 3.952 3.010 1.00 96.19 81 ALA A C 1
ATOM 628 O O . ALA A 1 81 ? -13.965 3.948 3.445 1.00 96.19 81 ALA A O 1
ATOM 629 N N . LEU A 1 82 ? -11.781 3.689 3.821 1.00 95.56 82 LEU A N 1
ATOM 630 C CA . LEU A 1 82 ? -11.967 3.410 5.248 1.00 95.56 82 LEU A CA 1
ATOM 631 C 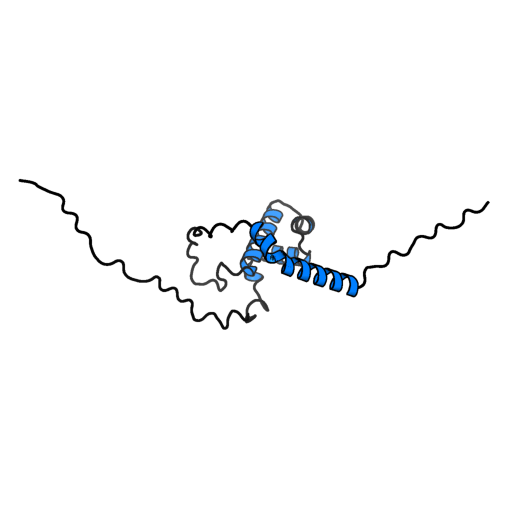C . LEU A 1 82 ? -12.322 4.663 6.064 1.00 95.56 82 LEU A C 1
ATOM 633 O O . LEU A 1 82 ? -13.009 4.545 7.080 1.00 95.56 82 LEU A O 1
ATOM 637 N N . LEU A 1 83 ? -11.863 5.847 5.655 1.00 95.31 83 LEU A N 1
ATOM 638 C CA . LEU A 1 83 ? -12.254 7.111 6.284 1.00 95.31 83 LEU A CA 1
ATOM 639 C C . LEU A 1 83 ? -13.714 7.457 5.976 1.00 95.31 83 LEU A C 1
ATOM 641 O O . LEU A 1 83 ? -14.435 7.852 6.889 1.00 95.31 83 LEU A O 1
ATOM 645 N N . GLU A 1 84 ? -14.155 7.253 4.735 1.00 94.88 84 GLU A N 1
ATOM 646 C CA . GLU A 1 84 ? -15.554 7.400 4.316 1.00 94.88 84 GLU A CA 1
ATOM 647 C C . GLU A 1 84 ? -16.467 6.413 5.052 1.00 94.88 84 GLU A C 1
ATOM 649 O O . GLU A 1 84 ? -17.543 6.786 5.512 1.00 94.88 84 GLU A O 1
ATOM 654 N N . ALA A 1 85 ? -15.994 5.184 5.282 1.00 95.38 85 ALA A N 1
ATOM 655 C CA . ALA A 1 85 ? -16.668 4.197 6.126 1.00 95.38 85 ALA A CA 1
ATOM 656 C C . ALA A 1 85 ? -16.647 4.536 7.638 1.00 95.38 85 ALA A C 1
ATOM 658 O O . ALA A 1 85 ? -17.157 3.768 8.454 1.00 95.38 85 ALA A O 1
ATOM 659 N N . GLY A 1 86 ? -16.058 5.668 8.042 1.00 96.25 86 GLY A N 1
ATOM 660 C CA . GLY A 1 86 ? -16.071 6.160 9.423 1.00 96.25 86 GLY A CA 1
ATOM 661 C C . GLY A 1 86 ? -15.024 5.530 10.346 1.00 96.25 86 GLY A C 1
ATOM 662 O O . GLY A 1 86 ? -15.072 5.719 11.566 1.00 96.25 86 GLY A O 1
ATOM 663 N N . HIS A 1 87 ? -14.046 4.791 9.815 1.00 96.19 87 HIS A N 1
ATOM 664 C CA . HIS A 1 87 ? -12.986 4.228 10.644 1.00 96.19 87 HIS A CA 1
ATOM 665 C C . HIS A 1 87 ? -12.011 5.308 11.124 1.00 96.19 87 HIS A C 1
ATOM 667 O O . HIS A 1 87 ? -11.505 6.135 10.366 1.00 96.19 87 HIS A O 1
ATOM 673 N N . SER A 1 88 ? -11.647 5.250 12.409 1.00 95.94 88 SER A N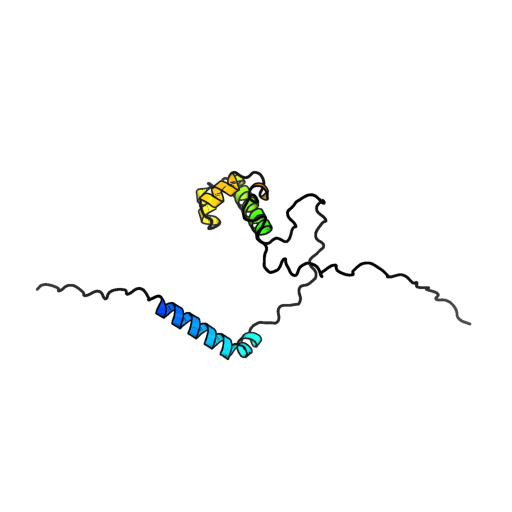 1
ATOM 674 C CA . SER A 1 88 ? -10.583 6.110 12.930 1.00 95.94 88 SER A CA 1
ATOM 675 C C . SER A 1 88 ? -9.236 5.771 12.280 1.00 95.94 88 SER A C 1
ATOM 677 O O . SER A 1 88 ? -8.910 4.603 12.051 1.00 95.94 88 SER A O 1
ATOM 679 N N . ARG A 1 89 ? -8.374 6.777 12.094 1.00 94.69 89 ARG A N 1
ATOM 680 C CA . ARG A 1 89 ? -6.997 6.598 11.585 1.00 94.69 89 ARG A CA 1
ATOM 681 C C . ARG A 1 89 ? -6.206 5.514 12.342 1.00 94.69 89 ARG A C 1
ATOM 683 O O . ARG A 1 89 ? -5.383 4.818 11.755 1.00 94.69 89 ARG A O 1
ATOM 690 N N . ARG A 1 90 ? -6.465 5.329 13.646 1.00 95.69 90 ARG A N 1
ATOM 691 C CA . ARG A 1 90 ? -5.832 4.283 14.479 1.00 95.69 90 ARG A CA 1
ATOM 692 C C . ARG A 1 90 ? -6.338 2.884 14.128 1.00 95.69 90 ARG A C 1
ATOM 694 O O . ARG A 1 90 ? -5.569 1.928 14.197 1.00 95.69 90 ARG A O 1
ATOM 701 N N . SER A 1 91 ? -7.614 2.759 13.774 1.00 96.19 91 SER A N 1
ATOM 702 C CA . SER A 1 91 ? -8.188 1.512 13.262 1.00 96.19 91 SER A CA 1
ATOM 703 C C . SER A 1 91 ? -7.568 1.148 11.915 1.00 96.19 91 SER A C 1
ATOM 705 O O . SER A 1 91 ? -7.042 0.050 11.761 1.00 96.19 91 SER A O 1
ATOM 707 N N . ILE A 1 92 ? -7.508 2.119 11.000 1.00 96.06 92 ILE A N 1
ATOM 708 C CA . ILE A 1 92 ? -6.924 1.972 9.659 1.00 96.06 92 ILE A CA 1
ATOM 709 C C . ILE A 1 92 ? -5.458 1.531 9.737 1.00 96.06 92 ILE A C 1
ATOM 711 O O . ILE A 1 92 ? -5.050 0.602 9.047 1.00 96.06 92 ILE A O 1
ATOM 715 N N . GLN A 1 93 ? -4.676 2.135 10.640 1.00 95.88 93 GLN A N 1
ATOM 716 C CA . GLN A 1 93 ? -3.289 1.737 10.899 1.00 95.88 93 GLN A CA 1
ATOM 717 C C . GLN A 1 93 ? -3.166 0.239 11.223 1.00 95.88 93 GLN A C 1
ATOM 719 O O . GLN A 1 93 ? -2.292 -0.439 10.686 1.00 95.88 93 GLN A O 1
ATOM 724 N N . ARG A 1 94 ? -4.032 -0.275 12.106 1.00 95.75 94 ARG A N 1
ATOM 725 C CA . ARG A 1 94 ? -4.016 -1.684 12.525 1.00 95.75 94 ARG A CA 1
ATOM 726 C C . ARG A 1 94 ? -4.478 -2.618 11.409 1.00 95.75 94 ARG A C 1
ATOM 728 O O . ARG A 1 94 ? -3.875 -3.666 11.231 1.00 95.75 94 ARG A O 1
ATOM 735 N N . GLN A 1 95 ? -5.498 -2.218 10.654 1.00 94.56 95 GLN A N 1
ATOM 736 C CA . GLN A 1 95 ? -6.084 -3.022 9.581 1.00 94.56 95 GLN A CA 1
ATOM 737 C C . GLN A 1 95 ? -5.163 -3.146 8.361 1.00 94.56 95 GLN A C 1
ATOM 739 O O . GLN A 1 95 ? -5.029 -4.227 7.801 1.00 94.56 95 GLN A O 1
ATOM 744 N N . LEU A 1 96 ? -4.497 -2.057 7.968 1.00 93.94 96 LEU A N 1
ATOM 745 C CA . LEU A 1 96 ? -3.590 -2.038 6.815 1.00 93.94 96 LEU A CA 1
ATOM 746 C C . LEU A 1 96 ? -2.138 -2.408 7.171 1.00 93.94 96 LEU A C 1
ATOM 748 O O . LEU A 1 96 ? -1.303 -2.536 6.276 1.00 93.94 96 LEU A O 1
ATOM 752 N N . GLY A 1 97 ? -1.802 -2.533 8.462 1.00 93.69 97 GLY A N 1
ATOM 753 C CA . GLY A 1 97 ? -0.448 -2.871 8.923 1.00 93.69 97 GLY A CA 1
ATOM 754 C C . GLY A 1 97 ? 0.617 -1.817 8.588 1.00 93.69 97 GLY A C 1
ATOM 755 O O . GLY A 1 97 ? 1.808 -2.121 8.544 1.00 93.69 97 GLY A O 1
ATOM 756 N N . VAL A 1 98 ? 0.206 -0.575 8.323 1.00 93.12 98 VAL A N 1
ATOM 757 C CA . VAL A 1 98 ? 1.101 0.542 7.978 1.00 93.12 98 VAL A CA 1
ATOM 758 C C . VAL A 1 98 ? 1.415 1.401 9.203 1.00 93.12 98 VAL A C 1
ATOM 760 O O . VAL A 1 98 ? 0.741 1.337 10.229 1.00 93.12 98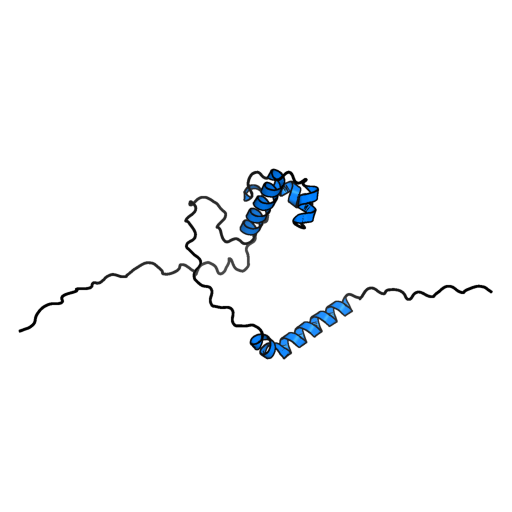 VAL A O 1
ATOM 763 N N . THR A 1 99 ? 2.454 2.235 9.126 1.00 94.31 99 THR A N 1
ATOM 764 C CA . THR A 1 99 ? 2.813 3.115 10.250 1.00 94.31 99 THR A CA 1
ATOM 765 C C . THR A 1 99 ? 1.811 4.262 10.415 1.00 94.31 99 THR A C 1
ATOM 767 O O . THR A 1 99 ? 1.211 4.719 9.442 1.00 94.31 99 THR A O 1
ATOM 770 N N . TRP A 1 100 ? 1.676 4.790 11.639 1.00 93.25 100 TRP A N 1
ATOM 771 C CA . TRP A 1 100 ? 0.831 5.963 11.913 1.00 93.25 100 TRP A CA 1
ATOM 772 C C . TRP A 1 100 ? 1.172 7.156 11.012 1.00 93.25 100 TRP A C 1
ATOM 774 O O . TRP A 1 100 ? 0.280 7.819 10.488 1.00 93.25 100 TRP A O 1
ATOM 784 N N . ARG A 1 101 ? 2.472 7.401 10.797 1.00 94.19 101 ARG A N 1
ATOM 785 C CA . ARG A 1 101 ? 2.959 8.485 9.937 1.00 94.19 101 ARG A CA 1
ATOM 786 C C . ARG A 1 101 ? 2.479 8.308 8.499 1.00 94.19 101 ARG A C 1
ATOM 788 O O . ARG A 1 101 ? 2.045 9.279 7.896 1.00 94.19 101 ARG A O 1
ATOM 795 N N . THR A 1 102 ? 2.499 7.077 7.990 1.00 92.12 102 THR A N 1
ATOM 796 C CA . THR A 1 102 ? 2.009 6.742 6.647 1.00 92.12 102 THR A CA 1
ATOM 797 C C . THR A 1 102 ? 0.503 6.967 6.521 1.00 92.12 102 THR A C 1
ATOM 799 O O . THR A 1 102 ? 0.074 7.578 5.551 1.00 92.12 102 THR A O 1
ATOM 802 N N . VAL A 1 103 ? -0.301 6.545 7.507 1.00 94.25 103 VAL A N 1
ATOM 803 C CA . VAL A 1 103 ? -1.758 6.797 7.494 1.00 94.25 103 VAL A CA 1
ATOM 804 C C . VAL A 1 103 ? -2.055 8.289 7.539 1.00 94.25 103 VAL A C 1
ATOM 806 O O . VAL A 1 103 ? -2.896 8.761 6.786 1.00 94.25 103 VAL A O 1
ATOM 809 N N . LYS A 1 104 ? -1.357 9.038 8.402 1.00 94.25 104 LYS A N 1
ATOM 810 C CA . LYS A 1 104 ? -1.510 10.492 8.489 1.00 94.25 104 LYS A CA 1
ATOM 811 C C . LYS A 1 104 ? -1.219 11.148 7.136 1.00 94.25 104 LYS A C 1
ATOM 813 O O . LYS A 1 104 ? -2.056 11.890 6.646 1.00 94.25 104 LYS A O 1
ATOM 818 N N . GLN A 1 105 ? -0.087 10.809 6.522 1.00 91.69 105 GLN A N 1
ATOM 819 C CA . GLN A 1 105 ? 0.334 11.377 5.243 1.00 91.69 105 GLN A CA 1
ATOM 820 C C . GLN A 1 105 ? -0.640 11.035 4.099 1.00 91.69 105 GLN A C 1
ATOM 822 O O . GLN A 1 105 ? -0.986 11.910 3.316 1.00 91.69 105 GLN A O 1
ATOM 827 N N . LEU A 1 106 ? -1.125 9.789 4.031 1.00 92.25 106 LEU A N 1
ATOM 828 C CA . LEU A 1 106 ? -2.114 9.357 3.032 1.00 92.25 106 LEU A CA 1
ATOM 829 C C . LEU A 1 106 ? -3.483 10.020 3.234 1.00 92.25 106 LEU A C 1
ATOM 831 O O . LEU A 1 106 ? -4.149 10.335 2.258 1.00 92.25 106 LEU A O 1
ATOM 835 N N . ALA A 1 107 ? -3.891 10.234 4.486 1.00 91.81 107 ALA A N 1
ATOM 836 C CA . ALA A 1 107 ? -5.168 10.858 4.820 1.00 91.81 107 ALA A CA 1
ATOM 837 C C . ALA A 1 107 ? -5.168 12.385 4.638 1.00 91.81 107 ALA A C 1
ATOM 839 O O . ALA A 1 107 ? -6.234 12.973 4.502 1.00 91.81 107 ALA A O 1
ATOM 840 N N . GLU A 1 108 ? -4.005 13.035 4.726 1.00 90.06 108 GLU A N 1
ATOM 841 C CA . GLU A 1 108 ? -3.849 14.476 4.475 1.00 90.06 108 GLU A CA 1
ATOM 842 C C . GLU A 1 108 ? -3.708 14.782 2.977 1.00 90.06 108 GLU A C 1
ATOM 844 O O . GLU A 1 108 ? -4.120 15.850 2.532 1.00 90.06 108 GLU A O 1
ATOM 849 N N . ALA A 1 109 ? -3.157 13.852 2.193 1.00 89.44 109 ALA A N 1
ATOM 850 C CA . ALA A 1 109 ? -3.025 14.004 0.751 1.00 89.44 109 ALA A CA 1
ATOM 851 C C . ALA A 1 109 ? -4.382 13.843 0.045 1.00 89.44 109 ALA A C 1
ATOM 853 O O . ALA A 1 109 ? -5.018 12.788 0.126 1.00 89.44 109 ALA A O 1
ATOM 854 N N . ALA A 1 110 ? -4.792 14.872 -0.700 1.00 82.06 110 ALA A N 1
ATOM 855 C CA . ALA A 1 110 ? -6.018 14.838 -1.501 1.00 82.06 110 ALA A CA 1
ATOM 856 C C . ALA A 1 110 ? -5.884 13.905 -2.715 1.00 82.06 110 ALA A C 1
ATOM 858 O O . ALA A 1 110 ? -6.834 13.229 -3.089 1.00 82.06 110 ALA A O 1
ATOM 859 N N . ALA A 1 111 ? -4.680 13.829 -3.282 1.00 80.62 111 ALA A N 1
ATOM 860 C CA . ALA A 1 111 ? -4.354 12.963 -4.405 1.00 80.62 111 ALA A CA 1
ATOM 861 C C . ALA A 1 111 ? -3.071 12.172 -4.098 1.00 80.62 111 ALA A C 1
ATOM 863 O O . ALA A 1 111 ? -2.153 12.731 -3.478 1.00 80.62 111 ALA A O 1
ATOM 864 N N . PRO A 1 112 ? -2.967 10.897 -4.518 1.00 78.19 112 PRO A N 1
ATOM 865 C CA . PRO A 1 112 ? -1.763 10.097 -4.303 1.00 78.19 112 PRO A CA 1
ATOM 866 C C . PRO A 1 112 ? -0.523 10.727 -4.958 1.00 78.19 112 PRO A C 1
ATOM 868 O O . PRO A 1 112 ? 0.586 10.548 -4.458 1.00 78.19 112 PRO A O 1
ATOM 871 N N . GLU A 1 113 ? -0.706 11.542 -5.999 1.00 76.88 113 GLU A N 1
ATOM 872 C CA . GLU A 1 113 ? 0.350 12.246 -6.728 1.00 76.88 113 GLU A CA 1
ATOM 873 C C . GLU A 1 113 ? 1.114 13.257 -5.868 1.00 76.88 113 GLU A C 1
ATOM 875 O O . GLU A 1 113 ? 2.307 13.480 -6.077 1.00 76.88 113 GLU A O 1
ATOM 880 N N . GLN A 1 114 ? 0.472 13.817 -4.839 1.00 78.94 114 GLN A N 1
ATOM 881 C CA . GLN A 1 114 ? 1.115 14.750 -3.907 1.00 78.94 114 GLN A CA 1
ATOM 882 C C . GLN A 1 114 ? 2.191 14.062 -3.048 1.00 78.94 114 GLN A C 1
ATOM 884 O O . GLN A 1 114 ? 3.115 14.710 -2.549 1.00 78.94 114 GLN A O 1
ATOM 889 N N . LEU A 1 115 ? 2.105 12.735 -2.905 1.00 79.44 115 LEU A N 1
ATOM 890 C CA . LEU A 1 115 ? 3.076 11.919 -2.176 1.00 79.44 115 LEU A CA 1
ATOM 891 C C . LEU A 1 115 ? 4.296 11.558 -3.024 1.00 79.44 115 LEU A C 1
ATOM 893 O O . LEU A 1 115 ? 5.288 11.070 -2.483 1.00 79.44 115 LEU A O 1
ATOM 897 N N . PHE A 1 116 ? 4.255 11.818 -4.332 1.00 75.25 116 PHE A N 1
ATOM 898 C CA . PHE A 1 116 ? 5.348 11.515 -5.254 1.00 75.25 116 PHE A CA 1
ATOM 899 C C . PHE A 1 116 ? 6.420 12.617 -5.314 1.00 75.25 116 PHE A C 1
ATOM 901 O O . PHE A 1 116 ? 7.163 12.733 -6.290 1.00 75.25 116 PHE A O 1
ATOM 908 N N . THR A 1 117 ? 6.530 13.438 -4.269 1.00 67.06 117 THR A N 1
ATOM 909 C CA . THR A 1 117 ? 7.493 14.543 -4.188 1.00 67.06 117 THR A CA 1
ATOM 910 C C . THR A 1 117 ? 8.841 14.083 -3.606 1.00 67.06 117 THR A C 1
ATOM 912 O O . THR A 1 117 ? 8.905 13.404 -2.581 1.00 67.06 117 THR A O 1
ATOM 915 N N . GLY A 1 118 ? 9.952 14.446 -4.265 1.00 65.19 118 GLY A N 1
ATOM 916 C CA . GLY A 1 118 ? 11.320 14.252 -3.756 1.00 65.19 118 GLY A CA 1
ATOM 917 C C . GLY A 1 118 ? 12.066 13.009 -4.270 1.00 65.19 118 GLY A C 1
ATOM 918 O O . GLY A 1 118 ? 11.954 12.640 -5.434 1.00 65.19 118 GLY A O 1
ATOM 919 N N . GLN A 1 119 ? 12.868 12.387 -3.389 1.00 55.12 119 GLN A N 1
ATOM 920 C CA . GLN A 1 119 ? 13.928 11.378 -3.643 1.00 55.12 119 GLN A CA 1
ATOM 921 C C . GLN A 1 119 ? 13.543 10.180 -4.548 1.00 55.12 119 GLN A C 1
ATOM 923 O O . GLN A 1 119 ? 14.418 9.463 -5.029 1.00 55.12 119 GLN A O 1
ATOM 928 N N . TRP A 1 120 ? 12.250 9.959 -4.786 1.00 55.28 120 TRP A N 1
ATOM 929 C CA . TRP A 1 120 ? 11.711 8.900 -5.644 1.00 55.28 120 TRP A CA 1
ATOM 930 C C . TRP A 1 120 ? 11.667 9.259 -7.137 1.00 55.28 120 TRP A C 1
ATOM 932 O O . TRP A 1 120 ? 11.470 8.366 -7.952 1.00 55.28 120 TRP A O 1
ATOM 942 N N . GLN A 1 121 ? 11.870 10.531 -7.498 1.00 56.12 121 GLN A N 1
ATOM 943 C CA . GLN A 1 121 ? 11.821 11.020 -8.883 1.00 56.12 121 GLN A CA 1
ATOM 944 C C . GLN A 1 121 ? 13.097 10.717 -9.682 1.00 56.12 121 GLN A C 1
ATOM 946 O O . GLN A 1 121 ? 13.034 10.545 -10.891 1.00 56.12 121 GLN A O 1
ATOM 951 N N . ASN A 1 122 ? 14.253 10.640 -9.013 1.00 51.19 122 ASN A N 1
ATOM 952 C CA . ASN A 1 122 ? 15.569 10.633 -9.664 1.00 51.19 122 ASN A CA 1
ATOM 953 C C . ASN A 1 122 ? 16.499 9.572 -9.073 1.00 51.19 122 ASN A C 1
ATOM 955 O O . ASN A 1 122 ? 17.652 9.861 -8.747 1.00 51.19 122 ASN A O 1
ATOM 959 N N . ARG A 1 123 ? 16.011 8.344 -8.874 1.00 50.25 123 ARG A N 1
ATOM 960 C CA . ARG A 1 123 ? 16.924 7.231 -8.609 1.00 50.25 123 ARG A CA 1
ATOM 961 C C . ARG A 1 123 ? 17.214 6.554 -9.944 1.00 50.25 123 ARG A C 1
ATOM 963 O O . ARG A 1 123 ? 16.373 5.763 -10.362 1.00 50.25 123 ARG A O 1
ATOM 970 N N . PRO A 1 124 ? 18.344 6.864 -10.614 1.00 51.47 124 PRO A N 1
ATOM 971 C CA . PRO A 1 124 ? 18.754 6.088 -11.772 1.00 51.47 124 PRO A CA 1
ATOM 972 C C . PRO A 1 124 ? 18.875 4.642 -11.301 1.00 51.47 124 PRO A C 1
ATOM 974 O O . PRO A 1 124 ? 19.679 4.312 -10.424 1.00 51.47 124 PRO A O 1
ATOM 977 N N . SER A 1 125 ? 17.976 3.795 -11.783 1.00 58.44 125 SER A N 1
ATOM 978 C CA . SER A 1 125 ? 18.123 2.367 -11.606 1.00 58.44 125 SER A CA 1
ATOM 979 C C . SER A 1 125 ? 19.159 1.905 -12.623 1.00 58.44 125 SER A C 1
ATOM 981 O O . SER A 1 125 ? 19.216 2.420 -13.734 1.00 58.44 125 SER A O 1
ATOM 983 N N . VAL A 1 126 ? 19.951 0.891 -12.281 1.00 57.00 126 VAL A N 1
ATOM 984 C CA . VAL A 1 126 ? 20.890 0.249 -13.225 1.00 57.00 126 VAL A CA 1
ATOM 985 C C . VAL A 1 126 ? 20.170 -0.235 -14.501 1.00 57.00 126 VAL A C 1
ATOM 987 O O . VAL A 1 126 ? 20.796 -0.474 -15.524 1.00 57.00 126 VAL A O 1
ATOM 990 N N . LEU A 1 127 ? 18.838 -0.359 -14.459 1.00 57.00 127 LEU A N 1
ATOM 991 C CA . LEU A 1 127 ? 17.993 -0.702 -15.597 1.00 57.00 127 LEU A CA 1
ATOM 992 C C . LEU A 1 127 ? 17.761 0.457 -16.585 1.00 57.00 127 LEU A C 1
ATOM 994 O O . LEU A 1 127 ? 17.404 0.188 -17.731 1.00 57.00 127 LEU A O 1
ATOM 998 N N . ASP A 1 128 ? 17.919 1.715 -16.164 1.00 57.41 128 ASP A N 1
ATOM 999 C CA . ASP A 1 128 ? 17.675 2.894 -17.007 1.00 57.41 128 ASP A CA 1
ATOM 1000 C C . ASP A 1 128 ? 18.734 3.039 -18.109 1.00 57.41 128 ASP A C 1
ATOM 1002 O O . ASP A 1 128 ? 18.383 3.377 -19.240 1.00 57.41 128 ASP A O 1
ATOM 1006 N N . ASP A 1 129 ? 19.980 2.634 -17.837 1.00 62.91 129 ASP A N 1
ATOM 1007 C CA . ASP A 1 129 ? 21.064 2.564 -18.832 1.00 62.91 129 ASP A CA 1
ATOM 1008 C C . ASP A 1 129 ? 20.747 1.583 -19.978 1.00 62.91 129 ASP A C 1
ATOM 1010 O O . ASP A 1 129 ? 21.245 1.718 -21.094 1.00 62.91 129 ASP A O 1
ATOM 1014 N N . TYR A 1 130 ? 19.863 0.610 -19.732 1.00 57.94 130 TYR A N 1
ATOM 1015 C CA . TYR A 1 130 ? 19.455 -0.392 -20.714 1.00 57.94 130 TYR A CA 1
ATOM 1016 C C . TYR A 1 130 ? 18.132 -0.059 -21.419 1.00 57.94 130 TYR A C 1
ATOM 1018 O O . TYR A 1 130 ? 17.629 -0.903 -22.158 1.00 57.94 130 TYR A O 1
ATOM 1026 N N . LYS A 1 131 ? 17.529 1.125 -21.261 1.00 55.31 131 LYS A N 1
ATOM 1027 C CA . LYS A 1 131 ? 16.240 1.457 -21.909 1.00 55.31 131 LYS A CA 1
ATOM 1028 C C . LYS A 1 131 ? 16.235 1.824 -23.413 1.00 55.31 131 LYS A C 1
ATOM 1030 O O . LYS A 1 131 ? 15.148 1.733 -23.978 1.00 55.31 131 LYS A O 1
ATOM 1035 N N . PRO A 1 132 ? 17.329 2.140 -24.140 1.00 50.88 132 PRO A N 1
ATOM 1036 C CA . PRO A 1 132 ? 17.189 2.731 -25.483 1.00 50.88 132 PRO A CA 1
ATOM 1037 C C . PRO A 1 132 ? 16.839 1.760 -26.632 1.00 50.88 132 PRO A C 1
ATOM 1039 O O . PRO A 1 132 ? 16.829 2.169 -27.785 1.00 50.88 132 PRO A O 1
ATOM 1042 N N . LYS A 1 133 ? 16.541 0.483 -26.365 1.00 44.16 133 LYS A N 1
ATOM 1043 C CA . LYS A 1 133 ? 16.354 -0.560 -27.404 1.00 44.16 133 LYS A CA 1
ATOM 1044 C C . LYS A 1 133 ? 15.011 -1.298 -27.357 1.00 44.16 133 LYS A C 1
ATOM 1046 O O . LYS A 1 133 ? 14.939 -2.467 -27.714 1.00 44.16 133 LYS A O 1
ATOM 1051 N N . PHE A 1 134 ? 13.963 -0.662 -26.843 1.00 51.34 134 PHE A N 1
ATOM 1052 C CA . PHE A 1 134 ? 12.608 -1.214 -26.935 1.00 51.34 134 PHE A CA 1
ATOM 1053 C C . PHE A 1 134 ? 11.668 -0.171 -27.538 1.00 51.34 134 PHE A C 1
ATOM 1055 O O . PHE A 1 134 ? 10.779 0.355 -26.881 1.00 5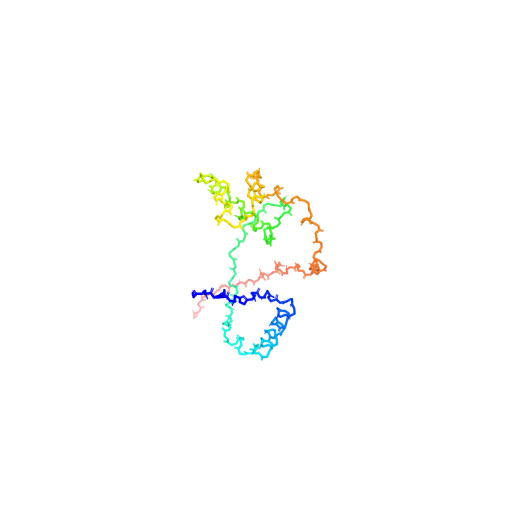1.34 134 PHE A O 1
ATOM 1062 N N . VAL A 1 135 ? 11.936 0.177 -28.796 1.00 48.75 135 VAL A N 1
ATOM 1063 C CA . VAL A 1 135 ? 10.899 0.653 -29.710 1.00 48.75 135 VAL A CA 1
ATOM 1064 C C . VAL A 1 135 ? 10.357 -0.598 -30.391 1.00 48.75 135 VAL A C 1
ATOM 1066 O O . VAL A 1 135 ? 11.030 -1.202 -31.223 1.00 48.75 135 VAL A O 1
ATOM 1069 N N . ASP A 1 136 ? 9.201 -1.053 -29.916 1.00 41.44 136 ASP A N 1
ATOM 1070 C CA . ASP A 1 136 ? 8.477 -2.183 -30.485 1.00 41.44 136 ASP A CA 1
ATOM 1071 C C . ASP A 1 136 ? 8.082 -1.851 -31.928 1.00 41.44 136 ASP A C 1
ATOM 1073 O O . ASP A 1 136 ? 7.425 -0.852 -32.217 1.00 41.44 136 ASP A O 1
ATOM 1077 N N . SER A 1 137 ? 8.548 -2.687 -32.846 1.00 54.25 137 SER A N 1
ATOM 1078 C CA . SER A 1 137 ? 8.341 -2.614 -34.286 1.00 54.25 137 SER A CA 1
ATOM 1079 C C . SER A 1 137 ? 6.937 -3.061 -34.701 1.00 54.25 137 SER A C 1
ATOM 1081 O O . SER A 1 137 ? 6.794 -3.743 -35.713 1.00 54.25 137 SER A O 1
ATOM 1083 N N . SER A 1 138 ? 5.888 -2.714 -33.959 1.00 48.88 138 SER A N 1
ATOM 1084 C CA . SER A 1 138 ? 4.516 -2.941 -34.414 1.00 48.88 138 SER A CA 1
ATOM 1085 C C . SER A 1 138 ? 3.959 -1.683 -35.077 1.00 48.88 138 SER A C 1
ATOM 1087 O O . SER A 1 138 ? 3.049 -1.020 -34.585 1.00 48.88 138 SER A O 1
ATOM 1089 N N . THR A 1 139 ? 4.510 -1.319 -36.234 1.00 48.75 139 THR A N 1
ATOM 1090 C CA . THR A 1 139 ? 3.794 -0.466 -37.188 1.00 48.75 139 THR A CA 1
ATOM 1091 C C . THR A 1 139 ? 4.191 -0.838 -38.610 1.00 48.75 139 THR A C 1
ATOM 1093 O O . THR A 1 139 ? 5.280 -0.513 -39.073 1.00 48.75 139 THR A O 1
ATOM 1096 N N . GLY A 1 140 ? 3.252 -1.467 -39.320 1.00 40.62 140 GLY A N 1
ATOM 1097 C CA . GLY A 1 140 ? 3.170 -1.384 -40.776 1.00 40.62 140 GLY A CA 1
ATOM 1098 C C . GLY A 1 140 ? 3.463 -2.675 -41.535 1.00 40.62 140 GLY A C 1
ATOM 1099 O O . GLY A 1 140 ? 4.604 -2.939 -41.887 1.00 40.62 140 GLY A O 1
ATOM 1100 N N . ALA A 1 141 ? 2.402 -3.411 -41.885 1.00 41.00 141 ALA A N 1
ATOM 1101 C CA . ALA A 1 141 ? 1.977 -3.621 -43.280 1.00 41.00 141 ALA A CA 1
ATOM 1102 C C . ALA A 1 141 ? 1.163 -4.921 -43.442 1.00 41.00 141 ALA A C 1
ATOM 1104 O O . ALA A 1 141 ? 1.658 -5.921 -43.947 1.00 41.0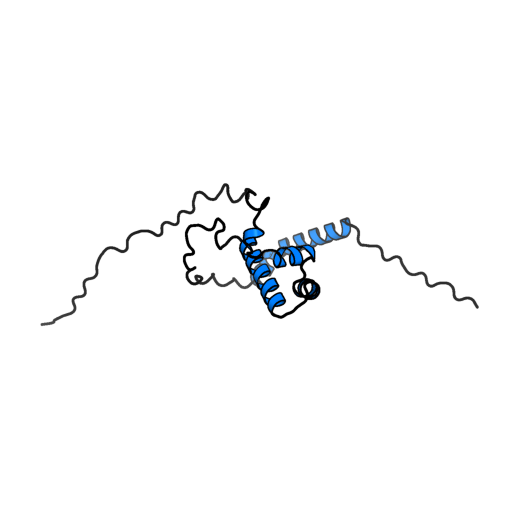0 141 ALA A O 1
ATOM 1105 N N . CYS A 1 142 ? -0.131 -4.891 -43.112 1.00 49.19 142 CYS A N 1
ATOM 1106 C CA . CYS A 1 142 ? -1.095 -5.736 -43.821 1.00 49.19 142 CYS A CA 1
ATOM 1107 C C . CYS A 1 142 ? -1.621 -4.919 -45.007 1.00 49.19 142 CYS A C 1
ATOM 1109 O O . CYS A 1 142 ? -2.570 -4.150 -44.874 1.00 49.19 142 CYS A O 1
ATOM 1111 N N . ARG A 1 143 ? -0.952 -5.018 -46.161 1.00 46.66 143 ARG A N 1
ATOM 1112 C CA . ARG A 1 143 ? -1.436 -4.468 -47.435 1.00 46.66 143 ARG A CA 1
ATOM 1113 C C . ARG A 1 143 ? -1.321 -5.549 -48.509 1.00 46.66 143 ARG A C 1
ATOM 1115 O O . ARG A 1 143 ? -0.217 -5.967 -48.828 1.00 46.66 143 ARG A O 1
ATOM 1122 N N . GLY A 1 144 ? -2.465 -5.931 -49.078 1.00 41.03 144 GLY A N 1
ATOM 1123 C CA . GLY A 1 144 ? -2.579 -6.799 -50.257 1.00 41.03 144 GLY A CA 1
ATOM 1124 C C . GLY A 1 144 ? -3.432 -8.035 -49.966 1.00 41.03 144 GLY A C 1
ATOM 1125 O O . GLY A 1 144 ? -2.914 -9.027 -49.481 1.00 41.03 144 GLY A O 1
ATOM 1126 N N . ALA A 1 145 ? -4.760 -7.923 -50.015 1.00 41.66 145 ALA A N 1
ATOM 1127 C CA . ALA A 1 145 ? -5.595 -8.104 -51.214 1.00 41.66 145 ALA A CA 1
ATOM 1128 C C . ALA A 1 145 ? -6.067 -9.563 -51.371 1.00 41.66 145 ALA A C 1
ATOM 1130 O O . ALA A 1 145 ? -5.358 -10.412 -51.900 1.00 41.66 145 ALA A O 1
ATOM 1131 N N . LEU A 1 146 ? -7.304 -9.818 -50.934 1.00 52.12 146 LEU A N 1
ATOM 1132 C CA . LEU A 1 146 ? -8.149 -10.858 -51.526 1.00 52.12 146 LEU A CA 1
ATOM 1133 C C . LEU A 1 146 ? -8.500 -10.440 -52.964 1.00 52.12 146 LEU A C 1
ATOM 1135 O O . LEU A 1 146 ? -8.590 -9.242 -53.252 1.00 52.12 146 LEU A O 1
ATOM 1139 N N . PRO A 1 147 ? -8.784 -11.409 -53.841 1.00 53.34 147 PRO A N 1
ATOM 1140 C CA . PRO A 1 147 ? -10.160 -11.430 -54.318 1.00 53.34 147 PRO A CA 1
ATOM 1141 C C . PRO A 1 147 ? -10.818 -12.800 -54.160 1.00 53.34 147 PRO A C 1
ATOM 1143 O O . PRO A 1 147 ? -10.281 -13.844 -54.523 1.00 53.34 147 PRO A O 1
ATOM 1146 N N . ASP A 1 148 ? -12.033 -12.727 -53.636 1.00 40.34 148 ASP A N 1
ATOM 1147 C CA . ASP A 1 148 ? -13.100 -13.699 -53.805 1.00 40.34 148 ASP A CA 1
ATOM 1148 C C . ASP A 1 148 ? -13.543 -13.701 -55.281 1.00 40.34 148 ASP A C 1
ATOM 1150 O O . ASP A 1 148 ? -13.742 -12.627 -55.854 1.00 40.34 148 ASP A O 1
ATOM 1154 N N . CYS A 1 149 ? -13.699 -14.875 -55.897 1.00 37.00 149 CYS A N 1
ATOM 1155 C CA . CYS A 1 149 ? -14.536 -15.085 -57.086 1.00 37.00 149 CYS A CA 1
ATOM 1156 C C . CYS A 1 149 ? -14.842 -16.580 -57.240 1.00 37.00 149 CYS A C 1
ATOM 1158 O O . CYS A 1 149 ? -14.204 -17.318 -57.989 1.00 37.00 149 CYS A O 1
ATOM 1160 N N . SER A 1 150 ? -15.858 -17.013 -56.503 1.00 39.47 150 SER A N 1
ATOM 1161 C CA . SER A 1 150 ? -16.675 -18.176 -56.827 1.00 39.47 150 SER A CA 1
ATOM 1162 C C . SER A 1 150 ? -17.631 -17.824 -57.979 1.00 39.47 150 SER A C 1
ATOM 1164 O O . SER A 1 150 ? -18.431 -16.902 -57.824 1.00 39.47 150 SER A O 1
ATOM 1166 N N . SER A 1 151 ? -17.561 -18.509 -59.131 1.00 42.84 151 SER A N 1
ATOM 1167 C CA . SER A 1 151 ? -18.737 -19.006 -59.891 1.00 42.84 151 SER A CA 1
ATOM 1168 C C . SER A 1 151 ? -18.408 -19.628 -61.267 1.00 42.84 151 SER A C 1
ATOM 1170 O O . SER A 1 151 ? -17.701 -19.036 -62.072 1.00 42.84 151 SER A O 1
ATOM 1172 N N . ALA A 1 152 ? -19.042 -20.794 -61.494 1.00 43.03 152 ALA A N 1
ATOM 1173 C CA . ALA A 1 152 ? -19.452 -21.458 -62.749 1.00 43.03 152 ALA A CA 1
ATOM 1174 C C . ALA A 1 152 ? -18.357 -21.909 -63.752 1.00 43.03 152 ALA A C 1
ATOM 1176 O O . ALA A 1 152 ? -17.553 -21.116 -64.209 1.00 43.03 152 ALA A O 1
ATOM 1177 N N . GLY A 1 153 ? -18.245 -23.171 -64.184 1.00 40.75 153 GLY A N 1
ATOM 1178 C CA . GLY A 1 153 ? -19.206 -24.276 -64.192 1.00 40.75 153 GLY A CA 1
ATOM 1179 C C . GLY A 1 153 ? -19.958 -24.343 -65.527 1.00 40.75 153 GLY A C 1
ATOM 1180 O O . GLY A 1 153 ? -20.977 -23.671 -65.647 1.00 40.75 153 GLY A O 1
ATOM 1181 N N . LEU A 1 154 ? -19.462 -25.225 -66.415 1.00 37.34 154 LEU A N 1
ATOM 1182 C CA . LEU A 1 154 ? -19.931 -25.625 -67.762 1.00 37.34 154 LEU A CA 1
ATOM 1183 C C . LEU A 1 154 ? -19.595 -24.690 -68.934 1.00 37.34 154 LEU A C 1
ATOM 1185 O O . LEU A 1 154 ? -20.130 -23.567 -69.002 1.00 37.34 154 LEU A O 1
#